Protein AF-A0A1V3JWR6-F1 (afdb_monomer)

Sequence (86 aa):
MTSNSEEQQDEFVSIFDLLKFVNSQNIINATYQIISILEETGKNVCVYERHNGIKPRLTIQKESLRDYLFSINKNQGYKIDEEIPF

Solvent-accessible surface area (backbone atoms only — not comparable to full-atom values): 5599 Å² total; per-residue (Å²): 141,80,84,78,89,66,89,77,69,87,84,69,82,54,68,68,59,56,49,58,68,42,89,50,99,40,69,62,60,20,40,50,53,53,43,50,52,32,58,78,67,69,55,87,50,81,34,67,48,79,44,88,54,102,63,73,48,74,43,79,49,95,49,41,42,58,55,50,42,50,50,53,42,52,72,75,43,83,77,73,86,65,86,79,80,132

Nearest PDB structures (foldseek):
  2dpd-assembly1_B  TM=2.745E-01  e=1.672E+00  Bacillus subtilis
  4oy2-assembly1_A  TM=3.083E-01  e=2.028E+00  Saccharomyces cerevisiae S288C
  6wc2-assembly2_C  TM=2.236E-01  e=1.293E+00  Homo sapiens
  1n6j-assembly1_A  TM=2.268E-01  e=1.471E+00  Homo sapiens
  1k6o-assembly1_C  TM=1.620E-01  e=2.459E+00  Homo sapiens

Mean predicted aligned error: 10.58 Å

Secondary structure (DSSP, 8-state):
----TTTTSTT---HHHHHHHS--SSHHHHHHHHHHHHHHTT---EEEEEE-SSS-EEEEEEEEHHHHHHHHHHHH-----S----

Structure (mmCIF, N/CA/C/O backbone):
data_AF-A0A1V3JWR6-F1
#
_entry.id   AF-A0A1V3JWR6-F1
#
loop_
_atom_site.group_PDB
_atom_site.id
_atom_site.type_symbol
_atom_site.label_atom_id
_atom_site.label_alt_id
_atom_site.label_comp_id
_atom_site.label_asym_id
_atom_site.label_entity_id
_atom_site.label_seq_id
_atom_site.pdbx_PDB_ins_code
_atom_site.Cartn_x
_atom_site.Cartn_y
_atom_site.Cartn_z
_atom_site.occupancy
_atom_site.B_iso_or_equiv
_atom_site.auth_seq_id
_atom_site.auth_comp_id
_atom_site.auth_asym_id
_atom_site.auth_atom_id
_atom_site.pdbx_PDB_model_num
ATOM 1 N N . MET A 1 1 ? -18.259 -7.510 -37.074 1.00 36.81 1 MET A N 1
ATOM 2 C CA . MET A 1 1 ? -18.239 -7.835 -35.634 1.00 36.81 1 MET A CA 1
ATOM 3 C C . MET A 1 1 ? -16.801 -7.704 -35.162 1.00 36.81 1 MET A C 1
ATOM 5 O O . MET A 1 1 ? -16.045 -8.659 -35.247 1.00 36.81 1 MET A O 1
ATOM 9 N N . THR A 1 2 ? -16.387 -6.495 -34.798 1.00 36.12 2 THR A N 1
ATOM 10 C CA . THR A 1 2 ? -15.064 -6.212 -34.228 1.00 36.12 2 THR A CA 1
ATOM 11 C C . THR A 1 2 ? -15.261 -6.006 -32.737 1.00 36.12 2 THR A C 1
ATOM 13 O O . THR A 1 2 ? -15.894 -5.041 -32.320 1.00 36.12 2 THR A O 1
ATOM 16 N N . SER A 1 3 ? -14.811 -6.976 -31.951 1.00 40.19 3 SER A N 1
ATOM 17 C CA . SER A 1 3 ? -14.855 -6.940 -30.494 1.00 40.19 3 SER A CA 1
ATOM 18 C C . SER A 1 3 ? -13.834 -5.916 -29.992 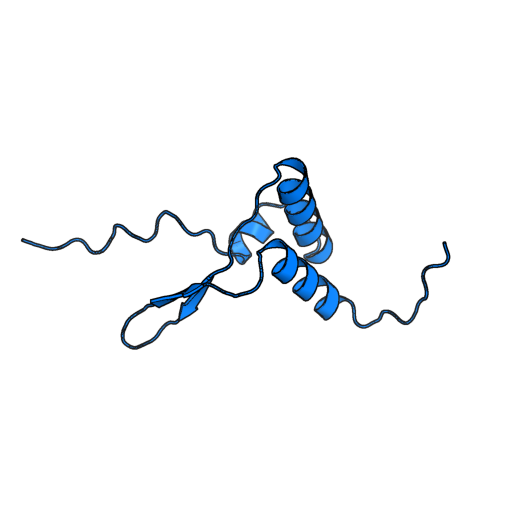1.00 40.19 3 SER A C 1
ATOM 20 O O . SER A 1 3 ? -12.647 -6.227 -29.883 1.00 40.19 3 SER A O 1
ATOM 22 N N . ASN A 1 4 ? -14.290 -4.689 -29.726 1.00 39.44 4 ASN A N 1
ATOM 23 C CA . ASN A 1 4 ? -13.505 -3.675 -29.025 1.00 39.44 4 ASN A CA 1
ATOM 24 C C . ASN A 1 4 ? -13.190 -4.198 -27.624 1.00 39.44 4 ASN A C 1
ATOM 26 O O . ASN A 1 4 ? -14.053 -4.295 -26.759 1.00 39.44 4 ASN A O 1
ATOM 30 N N . SER A 1 5 ? -11.938 -4.591 -27.430 1.00 45.88 5 SER A N 1
ATOM 31 C CA . SER A 1 5 ? -11.406 -5.100 -26.168 1.00 45.88 5 SER A CA 1
ATOM 32 C C . SER A 1 5 ? -10.974 -3.929 -25.274 1.00 45.88 5 SER A C 1
ATOM 34 O O . SER A 1 5 ? -9.832 -3.889 -24.830 1.00 45.88 5 SER A O 1
ATOM 36 N N . GLU A 1 6 ? -11.854 -2.943 -25.082 1.00 50.78 6 GLU A N 1
ATOM 37 C CA . GLU A 1 6 ? -11.567 -1.695 -24.345 1.00 50.78 6 GLU A CA 1
ATOM 38 C C . GLU A 1 6 ? -12.266 -1.628 -22.969 1.00 50.78 6 GLU A C 1
ATOM 40 O O . GLU A 1 6 ? -11.935 -0.782 -22.151 1.00 50.78 6 GLU A O 1
ATOM 45 N N . GLU A 1 7 ? -13.162 -2.561 -22.637 1.00 45.88 7 GLU A N 1
ATOM 46 C CA . GLU A 1 7 ? -14.110 -2.409 -21.511 1.00 45.88 7 GLU A CA 1
ATOM 47 C 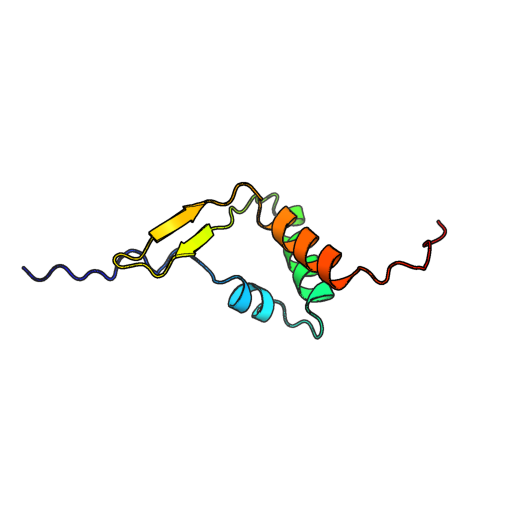C . GLU A 1 7 ? -13.634 -2.888 -20.118 1.00 45.88 7 GLU A C 1
ATOM 49 O O . GLU A 1 7 ? -14.458 -3.157 -19.250 1.00 45.88 7 GLU A O 1
ATOM 54 N N . GLN A 1 8 ? -12.333 -3.019 -19.840 1.00 48.69 8 GLN A N 1
ATOM 55 C CA . GLN A 1 8 ? -11.876 -3.407 -18.481 1.00 48.69 8 GLN A CA 1
ATOM 56 C C . GLN A 1 8 ? -10.781 -2.523 -17.882 1.00 48.69 8 GLN A C 1
ATOM 58 O O . GLN A 1 8 ? -10.274 -2.822 -16.800 1.00 48.69 8 GLN A O 1
ATOM 63 N N . GLN A 1 9 ? -10.396 -1.439 -18.556 1.00 50.56 9 GLN A N 1
ATOM 64 C CA . GLN A 1 9 ? -9.328 -0.566 -18.066 1.00 50.56 9 GLN A CA 1
ATOM 65 C C . GLN A 1 9 ? -9.805 0.476 -17.035 1.00 50.56 9 GLN A C 1
ATOM 67 O O . GLN A 1 9 ? -8.965 1.066 -16.363 1.00 50.56 9 GLN A O 1
ATOM 72 N N . ASP A 1 10 ? -11.119 0.643 -16.851 1.00 52.56 10 ASP A N 1
ATOM 73 C CA . ASP A 1 10 ? -11.704 1.798 -16.149 1.00 52.56 10 ASP A CA 1
ATOM 74 C C . ASP A 1 10 ? -11.903 1.660 -14.625 1.00 52.56 10 ASP A C 1
ATOM 76 O O . ASP A 1 10 ? -12.291 2.632 -13.981 1.00 52.56 10 ASP A O 1
ATOM 80 N N . GLU A 1 11 ? -11.611 0.515 -13.995 1.00 71.31 11 GLU A N 1
ATOM 81 C CA . GLU A 1 11 ? -11.871 0.341 -12.545 1.00 71.31 11 GLU A CA 1
ATOM 82 C C . GLU A 1 11 ? -10.622 0.282 -11.650 1.00 71.31 11 GLU A C 1
ATOM 84 O O . GLU A 1 11 ? -10.741 0.215 -10.425 1.00 71.31 11 GLU A O 1
ATOM 89 N N . PHE A 1 12 ? -9.411 0.334 -12.215 1.00 80.88 12 PHE A N 1
ATOM 90 C CA . PHE A 1 12 ? -8.176 0.195 -11.437 1.00 80.88 12 PHE A CA 1
ATOM 91 C C . PHE A 1 12 ? -7.317 1.455 -11.501 1.00 80.88 12 PHE A C 1
ATOM 93 O O . PHE A 1 12 ? -6.883 1.879 -12.569 1.00 80.88 12 PHE A O 1
ATOM 100 N N . VAL A 1 13 ? -6.995 2.011 -10.333 1.00 86.31 13 VAL A N 1
ATOM 101 C CA . VAL A 1 13 ? -6.002 3.081 -10.196 1.00 86.31 13 VAL A CA 1
ATOM 102 C C . VAL A 1 13 ? -4.627 2.479 -9.924 1.00 86.31 13 VAL A C 1
ATOM 104 O O . VAL A 1 13 ? -4.483 1.563 -9.110 1.00 86.31 13 VAL A O 1
ATOM 107 N N . SER A 1 14 ? -3.593 2.981 -10.601 1.00 87.19 14 SER A N 1
ATOM 108 C CA . SER A 1 14 ? -2.227 2.575 -10.284 1.00 87.19 14 SER A CA 1
ATOM 109 C C . SER A 1 14 ? -1.807 3.158 -8.930 1.00 87.19 14 SER A C 1
ATOM 111 O O . SER A 1 14 ? -2.161 4.286 -8.586 1.00 87.19 14 SER A O 1
ATOM 113 N N . ILE A 1 15 ? -1.008 2.416 -8.159 1.00 86.69 15 ILE A N 1
ATOM 114 C CA . ILE A 1 15 ? -0.491 2.908 -6.868 1.00 86.69 15 ILE A CA 1
ATOM 115 C C . ILE A 1 15 ? 0.346 4.176 -7.071 1.00 86.69 15 ILE A C 1
ATOM 117 O O . ILE A 1 15 ? 0.316 5.081 -6.246 1.00 86.69 15 ILE A O 1
ATOM 121 N N . PHE A 1 16 ? 1.059 4.274 -8.192 1.00 84.06 16 PHE A N 1
ATOM 122 C CA . PHE A 1 16 ? 1.849 5.452 -8.526 1.00 84.06 16 PHE A CA 1
ATOM 123 C C . PHE A 1 16 ? 0.985 6.700 -8.735 1.00 84.06 16 PHE A C 1
ATOM 125 O O . PHE A 1 16 ? 1.305 7.758 -8.197 1.00 84.06 16 PHE A O 1
ATOM 132 N N . ASP A 1 17 ? -0.123 6.582 -9.468 1.00 86.06 17 ASP A N 1
ATOM 133 C CA . ASP A 1 17 ? -1.040 7.706 -9.683 1.00 86.06 17 ASP A CA 1
ATOM 134 C C . ASP A 1 17 ? -1.774 8.073 -8.391 1.00 86.06 17 ASP A C 1
ATOM 136 O O . ASP A 1 17 ? -1.941 9.254 -8.089 1.00 86.06 17 ASP A O 1
ATOM 140 N N . LEU A 1 18 ? -2.120 7.074 -7.573 1.00 86.31 18 LEU A N 1
ATOM 141 C CA . LEU A 1 18 ? -2.689 7.293 -6.246 1.00 86.31 18 LEU A CA 1
ATOM 142 C C . LEU A 1 18 ? -1.719 8.055 -5.327 1.00 86.31 18 LEU A C 1
ATOM 144 O O . LEU A 1 18 ? -2.124 8.991 -4.644 1.00 86.31 18 LEU A O 1
ATOM 148 N N . LEU A 1 19 ? -0.432 7.700 -5.336 1.00 85.25 19 LEU A N 1
ATOM 149 C CA . LEU A 1 19 ? 0.605 8.401 -4.571 1.00 85.25 19 LEU A CA 1
ATOM 150 C C . LEU A 1 19 ? 0.911 9.798 -5.123 1.00 85.25 19 LEU A C 1
ATOM 152 O O . LEU A 1 19 ? 1.350 10.656 -4.368 1.00 85.25 19 LEU A O 1
ATOM 156 N N . LYS A 1 20 ? 0.688 10.050 -6.415 1.00 82.81 20 LYS A N 1
ATOM 157 C CA . LYS A 1 20 ? 0.775 11.401 -6.990 1.00 82.81 20 LYS A CA 1
ATOM 158 C C . LYS A 1 20 ? -0.412 12.281 -6.623 1.00 82.81 20 LYS A C 1
ATOM 160 O O . LYS A 1 20 ? -0.252 13.496 -6.544 1.00 82.81 20 LYS A O 1
ATOM 165 N N . PHE A 1 21 ? -1.593 11.688 -6.451 1.00 83.50 21 PHE A N 1
ATOM 166 C CA . PHE A 1 21 ? -2.805 12.420 -6.087 1.00 83.50 21 PHE A CA 1
ATOM 167 C C . PHE A 1 21 ? -2.658 13.112 -4.728 1.00 83.50 21 PHE A C 1
ATOM 169 O O . PHE A 1 21 ? -3.038 14.273 -4.571 1.00 83.50 21 PHE A O 1
ATOM 176 N N . VAL A 1 22 ? -2.053 12.427 -3.758 1.00 80.88 22 VAL A N 1
ATOM 177 C CA . VAL A 1 22 ? -1.627 13.058 -2.510 1.00 80.88 22 VAL A CA 1
ATOM 178 C C . VAL A 1 22 ? -0.411 13.936 -2.809 1.00 80.88 22 VAL A C 1
ATOM 180 O O . VAL A 1 22 ? 0.697 13.446 -2.997 1.00 80.88 22 VAL A O 1
ATOM 183 N N . ASN A 1 23 ? -0.635 15.251 -2.905 1.00 73.06 23 ASN A N 1
ATOM 184 C CA . ASN A 1 23 ? 0.373 16.282 -3.190 1.00 73.06 23 ASN A CA 1
ATOM 185 C C . ASN A 1 23 ? 1.389 16.425 -2.036 1.00 73.06 23 ASN A C 1
ATOM 187 O O . ASN A 1 23 ? 1.450 17.438 -1.338 1.00 73.06 23 ASN A O 1
ATOM 191 N N . SER A 1 24 ? 2.151 15.367 -1.792 1.00 76.12 24 SER A N 1
ATOM 192 C CA . SER A 1 24 ? 3.092 15.229 -0.695 1.00 76.12 24 SER A CA 1
ATOM 193 C C . SER A 1 24 ? 4.522 15.250 -1.222 1.00 76.12 24 SER A C 1
ATOM 195 O O . SER A 1 24 ? 4.846 14.636 -2.235 1.00 76.12 24 SER A O 1
ATOM 197 N N . GLN A 1 25 ? 5.406 15.928 -0.493 1.00 75.19 25 GLN A N 1
ATOM 198 C CA . GLN A 1 25 ? 6.826 16.038 -0.838 1.00 75.19 25 GLN A CA 1
ATOM 199 C C . GLN A 1 25 ? 7.613 14.739 -0.596 1.00 75.19 25 GLN A C 1
ATOM 201 O O . GLN A 1 25 ? 8.730 14.597 -1.087 1.00 75.19 25 GLN A O 1
ATOM 206 N N . ASN A 1 26 ? 7.053 13.796 0.170 1.00 83.56 26 ASN A N 1
ATOM 207 C CA . ASN A 1 26 ? 7.694 12.528 0.510 1.00 83.56 26 ASN A CA 1
ATOM 208 C C . ASN A 1 26 ? 6.683 11.375 0.427 1.00 83.56 26 ASN A C 1
ATOM 210 O O . ASN A 1 26 ? 5.533 11.513 0.857 1.00 83.56 26 ASN A O 1
ATOM 214 N N . ILE A 1 27 ? 7.144 10.232 -0.088 1.00 84.25 27 ILE A N 1
ATOM 215 C CA . ILE A 1 27 ? 6.381 8.987 -0.186 1.00 84.25 27 ILE A CA 1
ATOM 216 C C . ILE A 1 27 ? 5.820 8.527 1.164 1.00 84.25 27 ILE A C 1
ATOM 218 O O . ILE A 1 27 ? 4.676 8.103 1.209 1.00 84.25 27 ILE A O 1
ATOM 222 N N . ILE A 1 28 ? 6.559 8.688 2.267 1.00 85.81 28 ILE A N 1
ATOM 223 C CA . ILE A 1 28 ? 6.099 8.300 3.613 1.00 85.81 28 ILE A CA 1
ATOM 224 C C . ILE A 1 28 ? 4.871 9.119 4.024 1.00 85.81 28 ILE A C 1
ATOM 226 O O . ILE A 1 28 ? 3.890 8.595 4.542 1.00 85.81 28 ILE A O 1
ATOM 230 N N . ASN A 1 29 ? 4.896 10.422 3.761 1.00 86.44 29 ASN A N 1
ATOM 231 C CA . ASN A 1 29 ? 3.764 11.290 4.068 1.00 86.44 29 ASN A CA 1
ATOM 232 C C . ASN A 1 29 ? 2.580 11.003 3.129 1.00 86.44 29 ASN A C 1
ATOM 234 O O . ASN A 1 29 ? 1.433 11.041 3.563 1.00 86.44 29 ASN A O 1
ATOM 238 N N . ALA A 1 30 ? 2.854 10.673 1.861 1.00 88.12 30 ALA A N 1
ATOM 239 C CA . ALA A 1 30 ? 1.834 10.304 0.881 1.00 88.12 30 ALA A CA 1
ATOM 240 C C . ALA A 1 30 ? 1.076 9.034 1.303 1.00 88.12 30 ALA A C 1
ATOM 242 O O . ALA A 1 30 ? -0.154 9.014 1.330 1.00 88.12 30 ALA A O 1
ATOM 243 N N . THR A 1 31 ? 1.804 7.980 1.676 1.00 90.75 31 THR A N 1
ATOM 244 C CA . THR A 1 31 ? 1.217 6.712 2.125 1.00 90.75 31 THR A CA 1
ATOM 245 C C . THR A 1 31 ? 0.396 6.894 3.403 1.00 90.75 31 THR A C 1
ATOM 247 O O . THR A 1 31 ? -0.716 6.375 3.464 1.00 90.75 31 THR A O 1
ATOM 250 N N . TYR A 1 32 ? 0.871 7.671 4.387 1.00 89.69 32 TYR A N 1
ATOM 251 C CA . TYR A 1 32 ? 0.098 7.947 5.606 1.00 89.69 32 TYR A CA 1
ATOM 252 C C . TYR A 1 32 ? -1.179 8.744 5.336 1.00 89.69 32 TYR A C 1
ATOM 254 O O . TYR A 1 32 ? -2.217 8.395 5.887 1.00 89.69 32 TYR A O 1
ATOM 262 N N . GLN A 1 33 ? -1.147 9.745 4.451 1.00 90.25 33 GLN A N 1
ATOM 263 C CA . GLN A 1 33 ? -2.362 10.474 4.065 1.00 90.25 33 GLN A CA 1
ATOM 264 C C . GLN A 1 33 ? -3.413 9.546 3.447 1.00 90.25 33 GLN A C 1
ATOM 266 O O . GLN A 1 33 ? -4.588 9.623 3.799 1.00 90.25 33 GLN A O 1
ATOM 271 N N . ILE A 1 34 ? -3.001 8.634 2.561 1.00 91.19 34 ILE A N 1
ATOM 272 C CA . ILE A 1 34 ? -3.920 7.654 1.968 1.00 91.19 34 ILE A CA 1
ATOM 273 C C . ILE A 1 34 ? -4.474 6.712 3.043 1.00 91.19 34 ILE A C 1
ATOM 275 O O . ILE A 1 34 ? -5.673 6.440 3.047 1.00 91.19 34 ILE A O 1
ATOM 279 N N . ILE A 1 35 ? -3.634 6.234 3.966 1.00 90.62 35 ILE A N 1
ATOM 280 C CA . ILE A 1 35 ? -4.074 5.384 5.082 1.00 90.62 35 ILE A CA 1
ATOM 281 C C . ILE A 1 35 ? -5.127 6.109 5.931 1.00 90.62 35 ILE A C 1
ATOM 283 O O . ILE A 1 35 ? -6.172 5.520 6.198 1.00 90.62 35 ILE A O 1
ATOM 287 N N . SER A 1 36 ? -4.904 7.377 6.290 1.00 89.50 36 SER A N 1
ATOM 288 C CA . SER A 1 36 ? -5.879 8.169 7.051 1.00 89.50 36 SER A CA 1
ATOM 289 C C . SER A 1 36 ? -7.207 8.318 6.306 1.00 89.50 36 SER A C 1
ATOM 291 O O . SER A 1 36 ? -8.257 8.107 6.901 1.00 89.50 36 SER A O 1
ATOM 293 N N . ILE A 1 37 ? -7.190 8.561 4.990 1.00 90.38 37 ILE A N 1
ATOM 294 C CA . ILE A 1 37 ? -8.418 8.610 4.176 1.00 90.38 37 ILE A CA 1
ATOM 295 C C . ILE A 1 37 ? -9.158 7.262 4.204 1.00 90.38 37 ILE A C 1
ATOM 297 O O . ILE A 1 37 ? -10.386 7.223 4.310 1.00 90.38 37 ILE A O 1
ATOM 301 N N . LEU A 1 38 ? -8.438 6.139 4.105 1.00 90.50 38 LEU A N 1
ATOM 302 C CA . LEU A 1 38 ? -9.043 4.803 4.174 1.00 90.50 38 LEU A CA 1
ATOM 303 C C . LEU A 1 38 ? -9.680 4.536 5.546 1.00 90.50 38 LEU A C 1
ATOM 305 O O . LEU A 1 38 ? -10.766 3.961 5.606 1.00 90.50 38 LEU A O 1
ATOM 309 N N . GLU A 1 39 ? -9.037 4.981 6.627 1.00 90.00 39 GLU A N 1
ATOM 310 C CA . GLU A 1 39 ? -9.555 4.883 7.997 1.00 90.00 39 GLU A CA 1
ATOM 311 C C . GLU A 1 39 ? -10.799 5.744 8.211 1.00 90.00 39 GLU A C 1
ATOM 313 O O . GLU A 1 39 ? -11.822 5.232 8.661 1.00 90.00 39 GLU A O 1
ATOM 318 N N . GLU A 1 40 ? -10.740 7.023 7.836 1.00 91.19 40 GLU A N 1
ATOM 319 C CA . GLU A 1 40 ? -11.852 7.973 7.965 1.00 91.19 40 GLU A CA 1
ATOM 320 C C . GLU A 1 40 ? -13.085 7.517 7.182 1.00 91.19 40 GLU A C 1
ATOM 322 O O . GLU A 1 40 ? -14.219 7.676 7.630 1.00 91.19 40 GLU A O 1
ATOM 327 N N . THR A 1 41 ? -12.868 6.918 6.011 1.00 90.38 41 THR A N 1
ATOM 328 C CA . THR A 1 41 ? -13.953 6.412 5.163 1.00 90.38 41 THR A CA 1
ATOM 329 C C . THR A 1 41 ? -14.383 4.986 5.506 1.00 90.38 41 THR A C 1
ATOM 331 O O . THR A 1 41 ? -15.362 4.500 4.936 1.00 90.38 41 THR A O 1
ATOM 334 N N . GLY A 1 42 ? -13.669 4.298 6.405 1.00 88.62 42 GLY A N 1
ATOM 335 C CA . GLY A 1 42 ? -13.914 2.898 6.758 1.00 88.62 42 GLY A CA 1
ATOM 336 C C . GLY A 1 42 ? -13.787 1.929 5.576 1.00 88.62 42 GLY A C 1
ATOM 337 O O . GLY A 1 42 ? -14.388 0.853 5.592 1.00 88.62 42 GLY A O 1
ATOM 338 N N . LYS A 1 43 ? -13.058 2.307 4.519 1.00 86.88 43 LYS A N 1
ATOM 339 C CA . LYS A 1 43 ? -12.949 1.514 3.290 1.00 86.88 43 LYS A CA 1
ATOM 340 C C . LYS A 1 43 ? -11.792 0.530 3.372 1.00 86.88 43 LYS A C 1
ATOM 342 O O . LYS A 1 43 ? -10.659 0.895 3.669 1.00 86.88 43 LYS A O 1
ATOM 347 N N . ASN A 1 44 ? -12.069 -0.714 2.992 1.00 86.62 44 ASN A N 1
ATOM 348 C CA . ASN A 1 44 ? -11.044 -1.716 2.737 1.00 86.62 44 ASN A CA 1
ATOM 349 C C . ASN A 1 44 ? -10.872 -1.890 1.223 1.00 86.62 44 ASN A C 1
ATOM 351 O O . ASN A 1 44 ? -11.815 -2.270 0.529 1.00 86.62 44 ASN A O 1
ATOM 355 N N . VAL A 1 45 ? -9.682 -1.577 0.712 1.00 89.31 45 VAL A N 1
ATOM 356 C CA . VAL A 1 45 ? -9.365 -1.615 -0.720 1.00 89.31 45 VAL A CA 1
ATOM 357 C C . VAL A 1 45 ? -8.378 -2.745 -0.979 1.00 89.31 45 VAL A C 1
ATOM 359 O O . VAL A 1 45 ? -7.333 -2.826 -0.334 1.00 89.31 45 VAL A O 1
ATOM 362 N N . CYS A 1 46 ? -8.708 -3.617 -1.929 1.00 89.50 46 CYS A N 1
ATOM 363 C CA . CYS A 1 46 ? -7.833 -4.710 -2.348 1.00 89.50 46 CYS A CA 1
ATOM 364 C C . CYS A 1 46 ? -6.732 -4.196 -3.282 1.00 89.50 46 CYS A C 1
ATOM 366 O O . CYS A 1 46 ? -6.978 -3.325 -4.117 1.00 89.50 46 CYS A O 1
ATOM 368 N N . VAL A 1 47 ? -5.536 -4.775 -3.182 1.00 89.88 47 VAL A N 1
ATOM 369 C CA . VAL A 1 47 ? -4.435 -4.518 -4.119 1.00 89.88 47 VAL A CA 1
ATOM 370 C C . VAL A 1 47 ? -4.396 -5.624 -5.161 1.00 89.88 47 VAL A C 1
ATOM 372 O O . VAL A 1 47 ? -4.612 -6.794 -4.849 1.00 89.88 47 VAL A O 1
ATOM 375 N N . TYR A 1 48 ? -4.099 -5.259 -6.403 1.00 89.25 48 TYR A N 1
ATOM 376 C CA . TYR A 1 48 ? -3.950 -6.202 -7.503 1.00 89.25 48 TYR A CA 1
ATOM 377 C C . TYR A 1 48 ? -2.562 -6.066 -8.113 1.00 89.25 48 TYR A C 1
ATOM 379 O O . TYR A 1 48 ? -2.063 -4.960 -8.314 1.00 89.25 48 TYR A O 1
ATOM 387 N N . GLU A 1 49 ? -1.950 -7.196 -8.448 1.00 88.31 49 GLU A N 1
ATOM 388 C CA . GLU A 1 49 ? -0.720 -7.227 -9.228 1.00 88.31 49 GLU A CA 1
ATOM 389 C C . GLU A 1 49 ? -1.040 -7.493 -10.694 1.00 88.31 49 GLU A C 1
ATOM 391 O O . GLU A 1 49 ? -1.779 -8.418 -11.045 1.00 88.31 49 GLU A O 1
ATOM 396 N N . ARG A 1 50 ? -0.469 -6.654 -11.558 1.00 86.44 50 ARG A N 1
ATOM 397 C CA . ARG A 1 50 ? -0.607 -6.766 -13.004 1.00 86.44 50 ARG A CA 1
ATOM 398 C C . ARG A 1 50 ? 0.563 -7.538 -13.583 1.00 86.44 50 ARG A C 1
ATOM 400 O O . ARG A 1 50 ? 1.710 -7.116 -13.474 1.00 86.44 50 ARG A O 1
ATOM 407 N N . HIS A 1 51 ? 0.257 -8.624 -14.283 1.00 85.31 51 HIS A N 1
ATOM 408 C CA . HIS A 1 51 ? 1.254 -9.438 -14.963 1.00 85.31 51 HIS A CA 1
ATOM 409 C C . HIS A 1 51 ? 1.174 -9.233 -16.476 1.00 85.31 51 HIS A C 1
ATOM 411 O O . HIS A 1 51 ? 0.147 -9.507 -17.103 1.00 85.31 51 HIS A O 1
ATOM 417 N N . ASN A 1 52 ? 2.293 -8.822 -17.070 1.00 81.44 52 ASN A N 1
ATOM 418 C CA . ASN A 1 52 ? 2.448 -8.689 -18.517 1.00 81.44 52 ASN A CA 1
ATOM 419 C C . ASN A 1 52 ? 3.007 -10.001 -19.095 1.00 81.44 52 ASN A C 1
ATOM 421 O O . ASN A 1 52 ? 4.191 -10.103 -19.400 1.00 81.44 52 ASN A O 1
ATOM 425 N N . GLY A 1 53 ? 2.168 -11.037 -19.162 1.00 80.38 53 GLY A N 1
ATOM 426 C CA . GLY A 1 53 ? 2.494 -12.295 -19.846 1.00 80.38 53 GLY A CA 1
ATOM 427 C C . GLY A 1 53 ? 2.015 -12.312 -21.301 1.00 80.38 53 GLY A C 1
ATOM 428 O O . 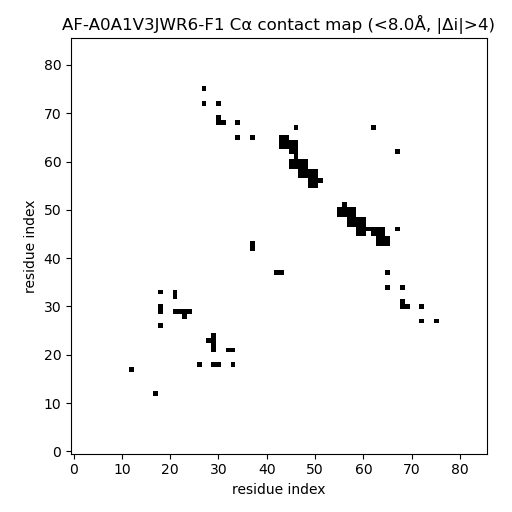GLY A 1 53 ? 1.504 -11.314 -21.799 1.00 80.38 53 GLY A O 1
ATOM 429 N N . ILE A 1 54 ? 2.088 -13.485 -21.950 1.00 86.88 54 ILE A N 1
ATOM 430 C CA . ILE A 1 54 ? 1.507 -13.731 -23.293 1.00 86.88 54 ILE A CA 1
ATOM 431 C C . ILE A 1 54 ? 0.040 -13.269 -23.350 1.00 86.88 54 ILE A C 1
ATOM 433 O O . ILE A 1 54 ? -0.414 -12.733 -24.357 1.00 86.88 54 ILE A O 1
ATOM 437 N N . LYS A 1 55 ? -0.684 -13.431 -22.236 1.00 83.50 55 LYS A N 1
ATOM 438 C CA . LYS A 1 55 ? -1.978 -12.801 -21.984 1.00 83.50 55 LYS A CA 1
ATOM 439 C C . LYS A 1 55 ? -1.891 -11.982 -20.688 1.00 83.50 55 LYS A C 1
ATOM 441 O O . LYS A 1 55 ? -1.524 -12.564 -19.659 1.00 83.50 55 LYS A O 1
ATOM 446 N N . PRO A 1 56 ? -2.220 -10.678 -20.709 1.00 83.88 56 PRO A N 1
ATOM 447 C CA . PRO A 1 56 ? -2.298 -9.869 -19.499 1.00 83.88 56 PRO A CA 1
ATOM 448 C C . PRO A 1 56 ? -3.298 -10.456 -18.503 1.00 83.88 56 PRO A C 1
ATOM 450 O O . PRO A 1 56 ? -4.366 -10.932 -18.893 1.00 83.88 56 PRO A O 1
ATOM 453 N N . ARG A 1 57 ? -2.952 -10.426 -17.216 1.00 84.25 57 ARG A N 1
ATOM 454 C CA . ARG A 1 57 ? -3.846 -10.844 -16.129 1.00 84.25 57 ARG A CA 1
ATOM 455 C C . ARG A 1 57 ? -3.607 -10.019 -14.869 1.00 84.25 57 ARG A C 1
ATOM 457 O O . ARG A 1 57 ? -2.499 -9.521 -14.659 1.00 84.25 57 ARG A O 1
ATOM 464 N N . LEU A 1 58 ? -4.642 -9.925 -14.042 1.00 86.38 58 LEU A N 1
ATOM 465 C CA . LEU A 1 58 ? -4.591 -9.348 -12.702 1.00 86.38 58 LEU A CA 1
ATOM 466 C C . LEU A 1 58 ? -4.717 -10.469 -11.672 1.00 86.38 58 LEU A C 1
ATOM 468 O O . LEU A 1 58 ? -5.540 -11.370 -11.839 1.00 86.38 58 LEU A O 1
ATOM 472 N N . THR A 1 59 ? -3.921 -10.394 -10.612 1.00 88.50 59 THR A N 1
ATOM 473 C CA . THR A 1 59 ? -4.025 -11.291 -9.457 1.00 88.50 59 THR A CA 1
ATOM 474 C C . THR A 1 59 ? -4.309 -10.450 -8.223 1.00 88.50 59 THR A C 1
ATOM 476 O O . THR A 1 59 ? -3.596 -9.481 -7.968 1.00 88.50 59 THR A O 1
ATOM 479 N N . ILE A 1 60 ? -5.347 -10.802 -7.463 1.00 87.31 60 ILE A N 1
ATOM 480 C CA . ILE A 1 60 ? -5.615 -10.157 -6.175 1.00 87.31 60 ILE A CA 1
ATOM 481 C C . ILE A 1 60 ? -4.511 -10.520 -5.180 1.00 87.31 60 ILE A C 1
ATOM 483 O O . ILE A 1 60 ? -4.128 -11.686 -5.056 1.00 87.31 60 ILE A O 1
ATOM 487 N N . GLN A 1 61 ? -3.990 -9.517 -4.486 1.00 87.44 61 GLN A N 1
ATOM 488 C CA . GLN A 1 61 ? -3.024 -9.707 -3.415 1.00 87.44 61 GLN A CA 1
ATOM 489 C C . GLN A 1 61 ? -3.738 -10.075 -2.117 1.00 87.44 61 GLN A C 1
ATOM 491 O O . GLN A 1 61 ? -4.888 -9.705 -1.889 1.00 87.44 61 GLN A O 1
ATOM 496 N N . LYS A 1 62 ? -3.043 -10.825 -1.256 1.00 84.69 62 LYS A N 1
ATOM 497 C CA . LYS A 1 62 ? -3.564 -11.175 0.076 1.00 84.69 62 LYS A CA 1
ATOM 498 C C . LYS A 1 62 ? -3.636 -9.964 1.002 1.00 84.69 62 LYS A C 1
ATOM 500 O O . LYS A 1 62 ? -4.468 -9.936 1.901 1.00 84.69 62 LYS A O 1
ATOM 505 N N . GLU A 1 63 ? -2.733 -9.015 0.801 1.00 86.75 63 GLU A N 1
ATOM 506 C CA . GLU A 1 63 ? -2.612 -7.812 1.613 1.00 86.75 63 GLU A CA 1
ATOM 507 C C . GLU A 1 63 ? -3.591 -6.737 1.133 1.00 86.75 63 GLU A C 1
ATOM 509 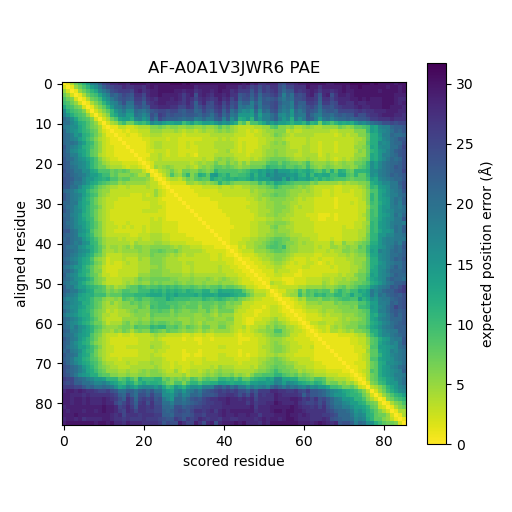O O . GLU A 1 63 ? -3.805 -6.553 -0.071 1.00 86.75 63 GLU A O 1
ATOM 514 N N . SER A 1 64 ? -4.184 -6.015 2.084 1.00 90.75 64 SER A N 1
ATOM 515 C CA . SER 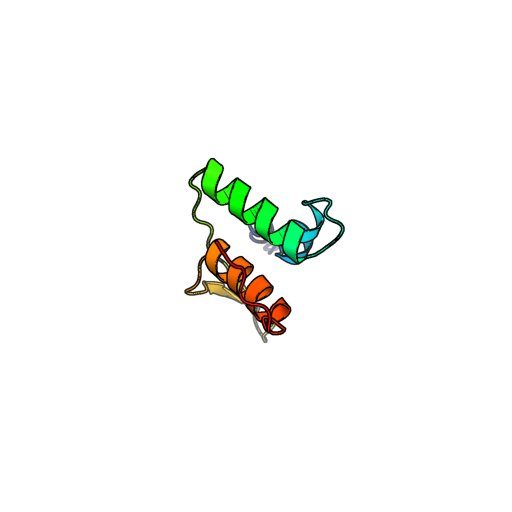A 1 64 ? -4.989 -4.836 1.772 1.00 90.75 64 SER A CA 1
ATOM 516 C C . SER A 1 64 ? -4.099 -3.680 1.306 1.00 90.75 64 SER A C 1
ATOM 518 O O . SER A 1 64 ? -2.888 -3.670 1.537 1.00 90.75 64 SER A O 1
ATOM 520 N N . LEU A 1 65 ? -4.696 -2.654 0.693 1.00 91.06 65 LEU A N 1
ATOM 521 C CA . LEU A 1 65 ? -3.969 -1.438 0.320 1.00 91.06 65 LEU A CA 1
ATOM 522 C C . LEU A 1 65 ? -3.324 -0.785 1.541 1.00 91.06 65 LEU A C 1
ATOM 524 O O . LEU A 1 65 ? -2.189 -0.330 1.462 1.00 91.06 65 LEU A O 1
ATOM 528 N N . ARG A 1 66 ? -4.014 -0.797 2.682 1.00 90.25 66 ARG A N 1
ATOM 529 C CA . ARG A 1 66 ? -3.475 -0.310 3.951 1.00 90.25 66 ARG A CA 1
ATOM 530 C C . ARG A 1 66 ? -2.184 -1.047 4.315 1.00 90.25 66 ARG A C 1
ATOM 532 O O . ARG A 1 66 ? -1.166 -0.398 4.542 1.00 90.25 66 ARG A O 1
ATOM 539 N N . ASP A 1 67 ? -2.221 -2.376 4.347 1.00 89.81 67 ASP A N 1
ATOM 540 C CA . ASP A 1 67 ? -1.070 -3.200 4.742 1.00 89.81 67 ASP A CA 1
ATOM 541 C C . ASP A 1 67 ? 0.102 -3.021 3.773 1.00 89.81 67 ASP A C 1
ATOM 543 O O . ASP A 1 67 ? 1.251 -2.869 4.193 1.00 89.81 67 ASP A O 1
ATOM 547 N N . TYR A 1 68 ? -0.205 -2.939 2.478 1.00 89.31 68 TYR A N 1
ATOM 548 C CA . TYR A 1 68 ? 0.777 -2.674 1.437 1.00 89.31 68 TYR A CA 1
ATOM 549 C C . TYR A 1 68 ? 1.452 -1.304 1.616 1.00 89.31 68 TYR A C 1
ATOM 551 O O . TYR A 1 68 ? 2.672 -1.191 1.550 1.00 89.31 68 TYR A O 1
ATOM 559 N N . LEU A 1 69 ? 0.693 -0.243 1.902 1.00 90.06 69 LEU A N 1
ATOM 560 C CA . LEU A 1 69 ? 1.259 1.092 2.137 1.00 90.06 69 LEU A CA 1
ATOM 561 C C . LEU A 1 69 ? 2.092 1.145 3.432 1.00 90.06 69 LEU A C 1
ATOM 563 O O . LEU A 1 69 ? 3.145 1.788 3.458 1.00 90.06 69 LEU A O 1
ATOM 567 N N . PHE A 1 70 ? 1.681 0.427 4.484 1.00 87.81 70 PHE A N 1
ATOM 568 C CA . PHE A 1 70 ? 2.495 0.264 5.694 1.00 87.81 70 PHE A CA 1
ATOM 569 C C . PHE A 1 70 ? 3.809 -0.469 5.413 1.00 87.81 70 PHE A C 1
ATOM 571 O O . PHE A 1 70 ? 4.851 -0.074 5.942 1.00 87.81 70 PHE A O 1
ATOM 578 N N . SER A 1 71 ? 3.792 -1.513 4.581 1.00 85.69 71 SER A N 1
ATOM 579 C CA . SER A 1 71 ? 5.002 -2.266 4.244 1.00 85.69 71 SER A CA 1
ATOM 580 C C . SER A 1 71 ? 5.987 -1.429 3.421 1.00 85.69 71 SER A C 1
ATOM 582 O O . SER A 1 71 ? 7.190 -1.488 3.688 1.00 85.69 71 SER A O 1
ATOM 584 N N . ILE A 1 72 ? 5.502 -0.561 2.519 1.00 83.19 72 ILE A N 1
ATOM 585 C CA . ILE A 1 72 ? 6.337 0.448 1.843 1.00 83.19 72 ILE A CA 1
ATOM 586 C C . ILE A 1 72 ? 7.046 1.321 2.881 1.00 83.19 72 ILE A C 1
ATOM 588 O O . ILE A 1 72 ? 8.270 1.428 2.846 1.00 83.19 72 ILE A O 1
ATOM 592 N N . ASN A 1 73 ? 6.310 1.897 3.835 1.00 83.06 73 ASN A N 1
ATOM 593 C CA . ASN A 1 73 ? 6.896 2.765 4.862 1.00 83.06 73 ASN A CA 1
ATOM 594 C C . ASN A 1 73 ? 7.911 2.032 5.738 1.00 83.06 73 ASN A C 1
ATOM 596 O O . ASN A 1 73 ? 8.978 2.570 6.022 1.00 83.06 73 ASN A O 1
ATOM 600 N N . LYS A 1 74 ? 7.616 0.787 6.122 1.00 79.06 74 LYS A N 1
ATOM 601 C CA . LYS A 1 74 ? 8.524 -0.048 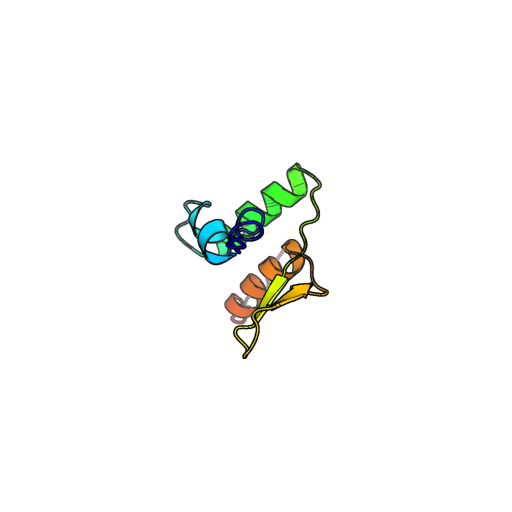6.915 1.00 79.06 74 LYS A CA 1
ATOM 602 C C . LYS A 1 74 ? 9.829 -0.333 6.169 1.00 79.06 74 LYS A C 1
ATOM 604 O O . LYS A 1 74 ? 10.901 -0.255 6.762 1.00 79.06 74 LYS A O 1
ATOM 609 N N . ASN A 1 75 ? 9.751 -0.603 4.868 1.00 72.81 75 ASN A N 1
ATOM 610 C CA . ASN A 1 75 ? 10.920 -0.871 4.029 1.00 72.81 75 ASN A CA 1
ATOM 611 C C . ASN A 1 75 ? 11.727 0.396 3.696 1.00 72.81 75 ASN A C 1
ATOM 613 O O . ASN A 1 75 ? 12.930 0.304 3.475 1.00 72.81 75 ASN A O 1
ATOM 617 N N . GLN A 1 76 ? 11.097 1.575 3.707 1.00 68.31 76 GLN A N 1
ATOM 618 C CA . GLN A 1 76 ? 11.795 2.870 3.668 1.00 68.31 76 GLN A CA 1
ATOM 619 C C . GLN A 1 76 ? 12.395 3.247 5.038 1.00 68.31 76 GLN A C 1
ATOM 621 O O . GLN A 1 76 ? 13.285 4.091 5.116 1.00 68.31 76 GLN A O 1
ATOM 626 N N . GLY A 1 77 ? 11.904 2.618 6.110 1.00 51.09 77 GLY A N 1
ATOM 627 C CA . GLY A 1 77 ? 12.154 2.970 7.502 1.00 51.09 77 GLY A CA 1
ATOM 628 C C . GLY A 1 77 ? 13.158 2.104 8.259 1.00 51.09 77 GLY A C 1
ATOM 629 O O . GLY A 1 77 ? 13.391 2.404 9.419 1.00 51.09 77 GLY A O 1
ATOM 630 N N . TYR A 1 78 ? 13.825 1.094 7.686 1.00 46.91 78 TYR A N 1
ATOM 631 C CA . TYR A 1 78 ? 14.960 0.450 8.384 1.00 46.91 78 TYR A CA 1
ATOM 632 C C . TYR A 1 78 ? 16.242 1.306 8.321 1.00 46.91 78 TYR A C 1
ATOM 634 O O . TYR A 1 78 ? 17.270 0.929 7.765 1.00 46.91 78 TYR A O 1
ATOM 642 N N . LYS A 1 79 ? 16.133 2.486 8.939 1.00 49.31 79 LYS A N 1
ATOM 643 C CA . LYS A 1 79 ? 17.101 3.089 9.860 1.00 49.31 79 LYS A CA 1
ATOM 644 C C . LYS A 1 79 ? 16.338 3.517 11.128 1.00 49.31 79 LYS A C 1
ATOM 646 O O . LYS A 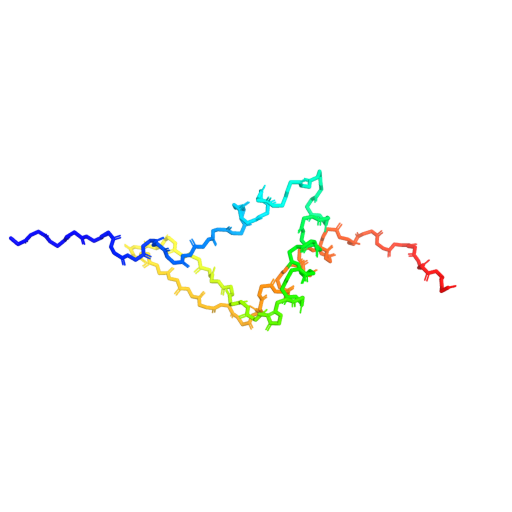1 79 ? 16.366 4.681 11.505 1.00 49.31 79 LYS A O 1
ATOM 651 N N . ILE A 1 80 ? 15.581 2.609 11.7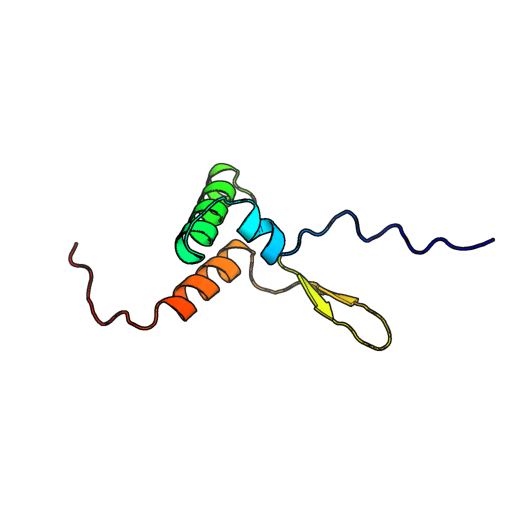46 1.00 51.19 80 ILE A N 1
ATOM 652 C CA . ILE A 1 80 ? 15.072 2.826 13.110 1.00 51.19 80 ILE A CA 1
ATOM 653 C C . ILE A 1 80 ? 16.159 2.300 14.052 1.00 51.19 80 ILE A C 1
ATOM 655 O O . ILE A 1 80 ? 16.092 1.164 14.505 1.00 51.19 80 ILE A O 1
ATOM 659 N N . ASP A 1 81 ? 17.188 3.125 14.252 1.00 48.44 81 ASP A N 1
ATOM 660 C CA . ASP A 1 81 ? 18.153 3.023 15.359 1.00 48.44 81 ASP A CA 1
ATOM 661 C C . ASP A 1 81 ? 17.846 4.063 16.451 1.00 48.44 81 ASP A C 1
ATOM 663 O O . ASP A 1 81 ? 18.679 4.329 17.310 1.00 48.44 81 ASP A O 1
ATOM 667 N N . GLU A 1 82 ? 16.657 4.665 16.457 1.00 46.94 82 GLU A N 1
ATOM 668 C CA . GLU A 1 82 ? 16.250 5.541 17.554 1.00 46.94 82 GLU A CA 1
ATOM 669 C C . GLU A 1 82 ? 14.876 5.114 18.059 1.00 46.94 82 GLU A C 1
ATOM 671 O O . GLU A 1 82 ? 13.838 5.325 17.429 1.00 46.94 82 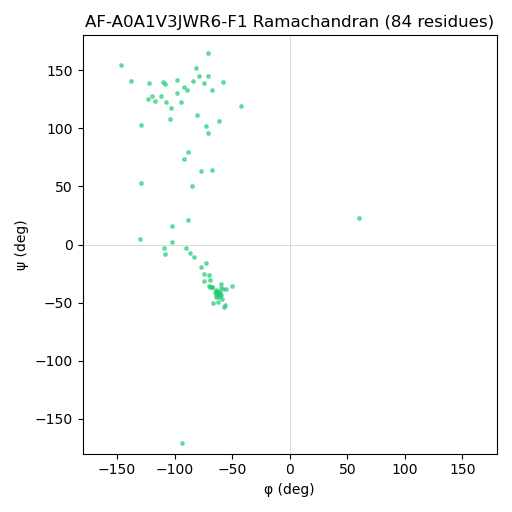GLU A O 1
ATOM 676 N N . GLU A 1 83 ? 14.922 4.434 19.206 1.00 47.41 83 GLU A N 1
ATOM 677 C CA . GLU A 1 83 ? 13.821 4.297 20.146 1.00 47.41 83 GLU A CA 1
ATOM 678 C C . GLU A 1 83 ? 13.120 5.651 20.287 1.00 47.41 83 GLU A C 1
ATOM 680 O O . GLU A 1 83 ? 13.729 6.637 20.695 1.00 47.41 83 GLU A O 1
ATOM 685 N N . ILE A 1 84 ? 11.837 5.710 19.942 1.00 47.62 84 ILE A N 1
ATOM 686 C CA . ILE A 1 84 ? 11.000 6.867 20.253 1.00 47.62 84 ILE A CA 1
ATOM 687 C C . ILE A 1 84 ? 10.583 6.698 21.722 1.00 47.62 84 ILE A C 1
ATOM 689 O O . ILE A 1 84 ? 9.833 5.757 22.006 1.00 47.62 84 ILE A O 1
ATOM 693 N N . PRO A 1 85 ? 11.054 7.532 22.671 1.00 49.69 85 PRO A N 1
ATOM 694 C CA . PRO A 1 85 ? 10.551 7.484 24.032 1.00 49.69 85 PRO A CA 1
ATOM 695 C C . PRO A 1 85 ? 9.147 8.105 24.061 1.00 49.69 85 PRO A C 1
ATOM 697 O O . PRO A 1 85 ? 8.882 9.094 23.375 1.00 49.69 85 PRO A O 1
ATOM 700 N N . PHE A 1 86 ? 8.261 7.462 24.822 1.00 48.69 86 PHE A N 1
ATOM 701 C CA . PHE A 1 86 ? 6.874 7.866 25.066 1.00 48.69 86 PHE A CA 1
ATOM 702 C C . PHE A 1 86 ? 6.752 9.260 25.689 1.00 48.69 86 PHE A C 1
ATOM 704 O O . PHE A 1 86 ? 7.600 9.600 26.547 1.00 48.69 86 PHE A O 1
#

pLDDT: mean 76.57, std 17.18, range [36.12, 91.19]

Foldseek 3Di:
DDPPPPPPPPPDDDVVVQLVVQVDPDLLVSLVVVLVVCVVVVDWAWDWDWDDDVDIDIDTDPDTSNRVSVVVNVVVPVVPPDDDDD

Radius of gyration: 16.88 Å; Cα contacts (8 Å, |Δi|>4): 59; chains: 1; bounding box: 36×30×61 Å